Protein AF-A0A1H9SI42-F1 (afdb_monomer)

Foldseek 3Di:
DPAFAQDDPVRCVVCVVVVHHSVQWGWRDDDQFWTWIAGPPPRDIDIDGDD

pLDDT: mean 90.53, std 9.51, range [48.16, 95.44]

Organism: NCBI:txid28031

Secondary structure (DSSP, 8-state):
---PBPPPHHHHHHHHHTT--TTTEEEEEE-SSEEEEEETTT--EEEEE--

Mean predicted aligned error: 3.49 Å

Solvent-accessible surface area (backbone atoms only — not comparable to full-atom values): 3050 Å² total; per-residue (Å²): 139,90,71,56,39,81,63,52,74,72,55,33,53,50,32,46,77,69,77,39,66,49,92,45,43,19,44,58,44,82,52,92,65,39,28,34,32,26,32,69,88,80,61,51,74,47,79,43,74,42,131

InterPro domains:
  IPR054201 Domain of unknown function DUF6906 [PF21847] (1-49)

Sequence (51 aa):
MKNGKKLTVSQRQHLQSLALDPNDWLLSKKTNVEWVIVERSSGKAQVIPAP

Structure (mmCIF, N/CA/C/O backbone):
data_AF-A0A1H9SI42-F1
#
_entry.id   AF-A0A1H9SI42-F1
#
loop_
_atom_site.group_PDB
_atom_site.id
_atom_site.type_symbol
_atom_site.label_atom_id
_atom_site.label_alt_id
_atom_site.label_comp_id
_atom_site.label_asym_id
_atom_site.label_entity_id
_atom_site.label_seq_id
_atom_site.pdbx_PDB_ins_code
_atom_site.Cartn_x
_atom_site.Cartn_y
_atom_site.Cartn_z
_atom_site.occupancy
_atom_site.B_iso_or_equiv
_atom_site.auth_seq_id
_atom_site.auth_comp_id
_atom_site.auth_asym_id
_atom_site.auth_atom_id
_atom_site.pdbx_PDB_model_num
ATOM 1 N N . MET A 1 1 ? -13.970 3.700 -13.491 1.00 48.16 1 MET A N 1
ATOM 2 C CA . MET A 1 1 ? -13.665 4.070 -12.090 1.00 48.16 1 MET A CA 1
ATOM 3 C C . MET A 1 1 ? -12.631 5.191 -12.119 1.00 48.16 1 MET A C 1
ATOM 5 O O . MET A 1 1 ? -11.525 4.941 -12.566 1.00 48.16 1 MET A O 1
ATOM 9 N N . LYS A 1 2 ? -13.007 6.441 -11.808 1.00 51.59 2 LYS A N 1
ATOM 10 C CA . LYS A 1 2 ? -12.207 7.644 -12.150 1.00 51.59 2 LYS A CA 1
ATOM 11 C C . LYS A 1 2 ? -11.536 8.369 -10.961 1.00 51.59 2 LYS A C 1
ATOM 13 O O . LYS A 1 2 ? -10.908 9.394 -11.182 1.00 51.59 2 LYS A O 1
ATOM 18 N N . ASN A 1 3 ? -11.632 7.871 -9.721 1.00 66.50 3 ASN A N 1
ATOM 19 C CA . ASN A 1 3 ? -11.465 8.736 -8.533 1.00 66.50 3 ASN A CA 1
ATOM 20 C C . ASN A 1 3 ? -10.297 8.398 -7.583 1.00 66.50 3 ASN A C 1
ATOM 22 O O . ASN A 1 3 ? -10.237 8.945 -6.483 1.00 66.50 3 ASN A O 1
ATOM 26 N N . GLY A 1 4 ? -9.365 7.523 -7.965 1.00 76.00 4 GLY A N 1
ATOM 27 C CA . GLY A 1 4 ? -8.176 7.270 -7.146 1.00 76.00 4 GLY A CA 1
ATOM 28 C C . GLY A 1 4 ? -7.246 8.491 -7.113 1.00 76.00 4 GLY A C 1
ATOM 29 O O . GLY A 1 4 ? -6.834 8.991 -8.160 1.00 76.00 4 GLY A O 1
ATOM 30 N N . LYS A 1 5 ? -6.889 8.979 -5.921 1.00 89.88 5 LYS A N 1
ATOM 31 C CA . LYS A 1 5 ? -5.906 10.057 -5.739 1.00 89.88 5 LYS A CA 1
ATOM 32 C C . LYS A 1 5 ? -4.484 9.504 -5.822 1.00 89.88 5 LYS A C 1
ATOM 34 O O . LYS A 1 5 ? -4.204 8.391 -5.375 1.00 89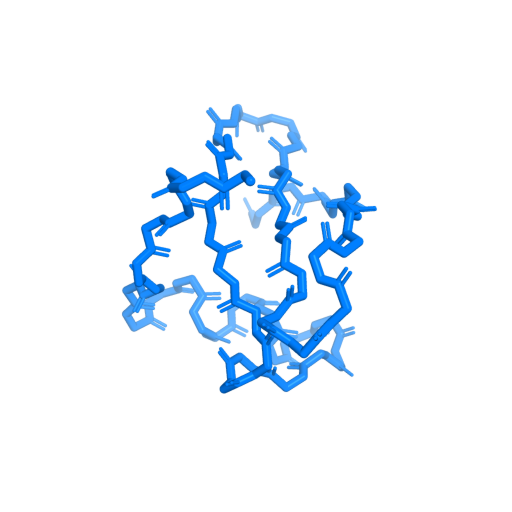.88 5 LYS A O 1
ATOM 39 N N . LYS A 1 6 ? -3.564 10.306 -6.368 1.00 91.81 6 LYS A N 1
ATOM 40 C CA . LYS A 1 6 ? -2.128 9.999 -6.313 1.00 91.81 6 LYS A CA 1
ATOM 41 C C . LYS A 1 6 ? -1.676 9.926 -4.852 1.00 91.81 6 LYS A C 1
ATOM 43 O O . LYS A 1 6 ? -2.067 10.765 -4.045 1.00 91.81 6 LYS A O 1
ATOM 48 N N . LEU A 1 7 ? -0.836 8.940 -4.552 1.00 92.38 7 LEU A N 1
ATOM 49 C CA . LEU A 1 7 ? -0.289 8.730 -3.215 1.00 92.38 7 LEU A CA 1
ATOM 50 C C . LEU A 1 7 ? 0.703 9.841 -2.836 1.00 92.38 7 LEU A C 1
ATOM 52 O O . LEU A 1 7 ? 1.586 10.177 -3.637 1.00 92.38 7 LEU A O 1
ATOM 56 N N . THR A 1 8 ? 0.586 10.358 -1.612 1.00 94.38 8 THR A N 1
ATOM 57 C CA . THR A 1 8 ? 1.583 11.230 -0.963 1.00 94.38 8 THR A CA 1
ATOM 58 C C . THR A 1 8 ? 2.828 10.436 -0.560 1.00 94.38 8 THR A C 1
ATOM 60 O O . THR A 1 8 ? 2.786 9.211 -0.504 1.00 94.38 8 THR A O 1
ATOM 63 N N . VAL A 1 9 ? 3.930 11.114 -0.218 1.00 94.75 9 VAL A N 1
ATOM 64 C CA . VAL A 1 9 ? 5.184 10.456 0.212 1.00 94.75 9 VAL A CA 1
ATOM 65 C C . VAL A 1 9 ? 4.953 9.464 1.361 1.00 94.75 9 VAL A C 1
ATOM 67 O O . VAL A 1 9 ? 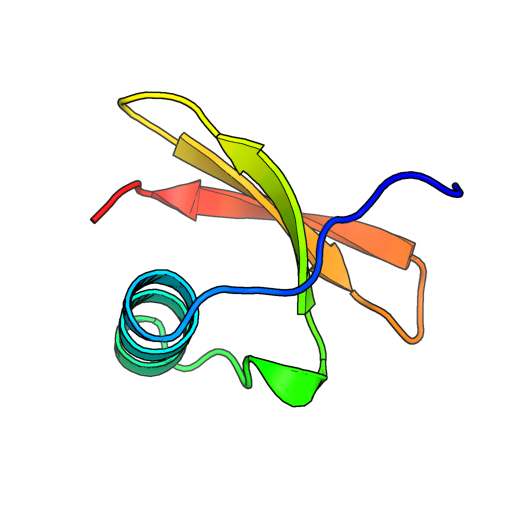5.360 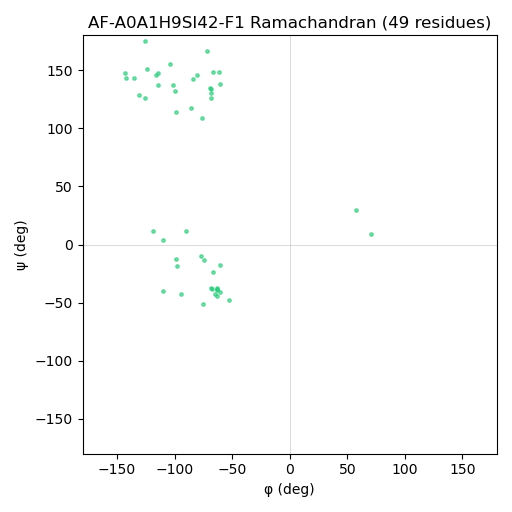8.312 1.253 1.00 94.75 9 VAL A O 1
ATOM 70 N N . SER A 1 10 ? 4.218 9.865 2.402 1.00 92.94 10 SER A N 1
ATOM 71 C CA . SER A 1 10 ? 3.895 8.992 3.541 1.00 92.94 10 SER A CA 1
ATOM 72 C C . SER A 1 10 ? 3.043 7.781 3.155 1.00 92.94 10 SER A C 1
ATOM 74 O O . SER A 1 10 ? 3.266 6.677 3.639 1.00 92.94 10 SER A O 1
ATOM 76 N N . GLN A 1 11 ? 2.087 7.956 2.240 1.00 94.62 11 GLN A N 1
ATOM 77 C CA . GLN A 1 11 ? 1.258 6.854 1.754 1.00 94.62 11 GLN A CA 1
ATOM 78 C C . GLN A 1 11 ? 2.080 5.863 0.927 1.00 94.62 11 GLN A C 1
ATOM 80 O O . GLN A 1 11 ? 1.872 4.661 1.034 1.00 94.62 11 GLN A O 1
ATOM 85 N N . ARG A 1 12 ? 3.037 6.354 0.130 1.00 95.12 12 ARG A N 1
ATOM 86 C CA . ARG A 1 12 ? 3.951 5.494 -0.633 1.00 95.12 12 ARG A CA 1
ATOM 87 C C . ARG A 1 12 ? 4.826 4.648 0.286 1.00 95.12 12 ARG A C 1
ATOM 89 O O . ARG A 1 12 ? 4.947 3.457 0.038 1.00 95.12 12 ARG A O 1
ATOM 96 N N . GLN A 1 13 ? 5.373 5.244 1.346 1.00 95.44 13 GLN A N 1
ATOM 97 C CA . GLN A 1 13 ? 6.169 4.525 2.347 1.00 95.44 13 GLN A CA 1
ATOM 98 C C . GLN A 1 13 ? 5.360 3.423 3.038 1.00 95.44 13 GLN A C 1
ATOM 100 O O . GLN A 1 13 ? 5.863 2.320 3.222 1.00 95.44 13 GLN A O 1
ATOM 105 N N . HIS A 1 14 ? 4.092 3.694 3.358 1.00 94.75 14 HIS A N 1
ATOM 106 C CA . HIS A 1 14 ? 3.198 2.684 3.928 1.00 94.75 14 HIS A CA 1
ATOM 107 C C . HIS A 1 14 ? 2.901 1.532 2.962 1.00 94.75 14 HIS A C 1
ATOM 109 O O . HIS A 1 14 ? 2.930 0.370 3.338 1.00 94.75 14 HIS A O 1
ATOM 115 N N . LEU A 1 15 ? 2.654 1.820 1.683 1.00 94.56 15 LEU A N 1
ATOM 116 C CA . LEU A 1 15 ? 2.480 0.742 0.706 1.00 94.56 15 LEU A CA 1
ATOM 117 C C . LEU A 1 15 ? 3.763 -0.089 0.550 1.00 94.56 15 LEU A C 1
ATOM 119 O O . LEU A 1 15 ? 3.689 -1.313 0.481 1.00 94.56 15 LEU A O 1
ATOM 123 N N . GLN A 1 16 ? 4.929 0.559 0.567 1.00 95.44 16 GLN A N 1
ATOM 124 C CA . GLN A 1 16 ? 6.220 -0.127 0.510 1.00 95.44 16 GLN A CA 1
ATOM 125 C C . GLN A 1 16 ? 6.462 -1.033 1.725 1.00 95.44 16 GLN A C 1
A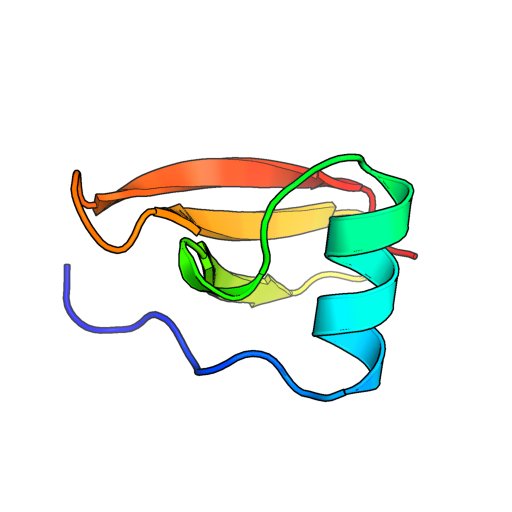TOM 127 O O . GLN A 1 16 ? 6.993 -2.128 1.548 1.00 95.44 16 GLN A O 1
ATOM 132 N N . SER A 1 17 ? 6.048 -0.637 2.937 1.00 94.94 17 SER A N 1
ATOM 133 C CA . SER A 1 17 ? 6.158 -1.500 4.128 1.00 94.94 17 SER A CA 1
ATOM 134 C C . SER A 1 17 ? 5.256 -2.737 4.049 1.00 94.94 17 SER A C 1
ATOM 136 O O . SER A 1 17 ? 5.568 -3.762 4.650 1.00 94.94 17 SER A O 1
ATOM 138 N N . LEU A 1 18 ? 4.186 -2.668 3.253 1.00 93.50 18 LEU A N 1
ATOM 139 C CA . LEU A 1 18 ? 3.289 -3.780 2.932 1.00 93.50 18 LEU A CA 1
ATOM 140 C C . LEU A 1 18 ? 3.714 -4.567 1.678 1.00 93.50 18 LEU A C 1
ATOM 142 O O . LEU A 1 18 ? 2.930 -5.368 1.171 1.00 93.50 18 LEU A O 1
ATOM 146 N N . ALA A 1 19 ? 4.929 -4.339 1.166 1.00 93.75 19 ALA A N 1
ATOM 147 C CA . ALA A 1 19 ? 5.456 -4.953 -0.056 1.00 93.75 19 ALA A CA 1
ATOM 148 C C . ALA A 1 19 ? 4.604 -4.700 -1.321 1.00 93.75 19 ALA A C 1
ATOM 150 O O . ALA A 1 19 ? 4.590 -5.512 -2.246 1.00 93.75 19 ALA A O 1
ATOM 151 N N . LEU A 1 20 ? 3.906 -3.561 -1.385 1.00 93.19 20 LEU A N 1
ATOM 152 C CA . LEU A 1 20 ? 3.160 -3.105 -2.561 1.00 93.19 20 LEU A CA 1
ATOM 153 C C . LEU A 1 20 ? 3.955 -2.027 -3.309 1.00 93.19 20 LEU A C 1
ATOM 155 O O . LEU A 1 20 ? 4.475 -1.104 -2.680 1.00 93.19 20 LEU A O 1
ATOM 159 N N . ASP A 1 21 ? 4.000 -2.079 -4.648 1.00 94.31 21 ASP A N 1
ATOM 160 C CA . ASP A 1 21 ? 4.613 -1.008 -5.447 1.00 94.31 21 ASP A CA 1
ATOM 161 C C . ASP A 1 21 ? 3.679 0.216 -5.522 1.00 94.31 21 ASP A C 1
ATOM 163 O O . ASP A 1 21 ? 2.669 0.187 -6.227 1.00 94.31 21 ASP A O 1
ATOM 167 N N . PRO A 1 22 ? 3.989 1.345 -4.861 1.00 92.06 22 PRO A N 1
ATOM 168 C CA . PRO A 1 22 ? 3.127 2.525 -4.878 1.00 92.06 22 PRO A CA 1
ATOM 169 C C . PRO A 1 22 ? 2.888 3.126 -6.279 1.00 92.06 22 PRO A C 1
ATOM 171 O O . PRO A 1 22 ? 1.945 3.911 -6.464 1.00 92.06 22 PRO A O 1
ATOM 174 N N . ASN A 1 23 ? 3.712 2.793 -7.275 1.00 92.88 23 ASN A N 1
ATOM 175 C CA . ASN A 1 23 ? 3.531 3.221 -8.664 1.00 92.88 23 ASN A CA 1
ATOM 176 C C . ASN A 1 23 ? 2.441 2.443 -9.404 1.00 92.88 23 ASN A C 1
ATOM 178 O O . ASN A 1 23 ? 1.952 2.943 -10.419 1.00 92.88 23 ASN A O 1
ATOM 182 N N . ASP A 1 24 ? 1.921 1.366 -8.822 1.00 94.31 24 ASP A N 1
ATOM 183 C CA . ASP A 1 24 ? 0.775 0.631 -9.362 1.00 94.31 24 ASP A CA 1
ATOM 184 C C . ASP A 1 24 ? -0.543 0.999 -8.684 1.00 94.31 24 ASP A C 1
ATOM 186 O O . ASP A 1 24 ? -1.606 0.728 -9.231 1.00 94.31 24 ASP A O 1
ATOM 190 N N . TRP A 1 25 ? -0.513 1.707 -7.551 1.00 94.19 25 TRP A N 1
ATOM 191 C CA . TRP A 1 25 ? -1.712 1.969 -6.751 1.00 94.19 25 TRP A CA 1
ATOM 192 C C . TRP A 1 25 ? -2.103 3.449 -6.637 1.00 94.19 25 TRP A C 1
ATOM 194 O O . TRP A 1 25 ? -1.282 4.368 -6.542 1.00 94.19 25 TRP A O 1
ATOM 204 N N . LEU A 1 26 ? -3.412 3.683 -6.592 1.00 94.75 26 LEU A N 1
ATOM 205 C CA . LEU A 1 26 ? -4.042 4.954 -6.246 1.00 94.75 26 LEU A CA 1
ATOM 206 C C . LEU A 1 26 ? -4.830 4.807 -4.948 1.00 94.75 26 LEU A C 1
ATOM 208 O O . LEU A 1 26 ? -5.417 3.762 -4.691 1.00 94.75 26 LEU A O 1
ATOM 212 N N . LEU A 1 27 ? -4.913 5.870 -4.151 1.00 93.94 27 LEU A N 1
ATOM 213 C CA . LEU A 1 27 ? -5.736 5.869 -2.944 1.00 93.94 27 LEU A CA 1
ATOM 214 C C . LEU A 1 27 ? -7.176 6.256 -3.285 1.00 93.94 27 LEU A C 1
ATOM 216 O O . LEU A 1 27 ? -7.430 7.382 -3.712 1.00 93.94 27 LEU A O 1
ATOM 220 N N . SER A 1 28 ? -8.127 5.354 -3.064 1.00 93.75 28 SER A N 1
ATOM 221 C CA . SER A 1 28 ? -9.551 5.609 -3.305 1.00 93.75 28 SER A CA 1
ATOM 222 C C . SER A 1 28 ? -10.291 6.072 -2.051 1.00 93.75 28 SER A C 1
ATOM 224 O O . SER A 1 28 ? -11.112 6.984 -2.130 1.00 93.75 28 SER A O 1
ATOM 226 N N . LYS A 1 29 ? -10.029 5.458 -0.893 1.00 92.25 29 LYS A N 1
ATOM 227 C CA . LYS A 1 29 ? -10.665 5.820 0.384 1.00 92.25 29 LYS A CA 1
ATOM 228 C C . LYS A 1 29 ? -9.653 5.700 1.513 1.00 92.25 29 LYS A C 1
ATOM 230 O O . LYS A 1 29 ? -8.831 4.791 1.514 1.00 92.25 29 LYS A O 1
ATOM 235 N N . LYS A 1 30 ? -9.733 6.609 2.480 1.00 92.25 30 LYS A N 1
ATOM 236 C CA . LYS A 1 30 ? -8.900 6.607 3.682 1.00 92.25 30 LYS A CA 1
ATOM 237 C C . LYS A 1 30 ? -9.803 6.645 4.906 1.00 92.25 30 LYS A C 1
ATOM 239 O O . LYS A 1 30 ? -10.638 7.541 5.009 1.00 92.25 30 LYS A O 1
ATOM 244 N N . THR A 1 31 ? -9.623 5.699 5.814 1.00 92.12 31 THR A N 1
ATOM 245 C CA . THR A 1 31 ? -10.206 5.722 7.160 1.00 92.12 31 THR A CA 1
ATOM 246 C C . THR A 1 31 ? -9.090 5.557 8.194 1.00 92.12 31 THR A C 1
ATOM 248 O O . THR A 1 31 ? -7.930 5.364 7.823 1.00 92.12 31 THR A O 1
ATOM 251 N N . ASN A 1 32 ? -9.428 5.656 9.480 1.00 91.12 32 ASN A N 1
ATOM 252 C CA . ASN A 1 32 ? -8.462 5.475 10.569 1.00 91.12 32 ASN A CA 1
ATOM 253 C C . ASN A 1 32 ? -8.077 4.006 10.799 1.00 91.12 32 ASN A C 1
ATOM 255 O O . ASN A 1 32 ? -7.122 3.751 11.516 1.00 91.12 32 ASN A O 1
ATOM 259 N N . VAL A 1 33 ? -8.815 3.060 10.214 1.00 93.19 33 VAL A N 1
ATOM 260 C CA . VAL A 1 33 ? -8.585 1.618 10.394 1.00 93.19 33 VAL A CA 1
ATOM 261 C C . VAL A 1 33 ? -8.048 1.002 9.104 1.00 93.19 33 VAL A C 1
ATOM 263 O O . VAL A 1 33 ? -7.136 0.183 9.121 1.00 93.19 33 VAL A O 1
ATOM 266 N N . GLU A 1 34 ? -8.585 1.441 7.967 1.00 94.38 34 GLU A N 1
ATOM 267 C CA . GLU A 1 34 ? -8.345 0.817 6.669 1.00 94.38 34 GLU A CA 1
ATOM 268 C C . GLU A 1 34 ? -8.262 1.848 5.548 1.00 94.38 34 GLU A C 1
ATOM 270 O O . GLU A 1 34 ? -8.953 2.880 5.543 1.00 94.38 34 GLU A O 1
ATOM 275 N N . TRP A 1 35 ? -7.437 1.556 4.552 1.00 94.50 35 TRP A N 1
ATOM 276 C CA . TRP A 1 35 ? -7.354 2.309 3.312 1.00 94.50 35 TRP A CA 1
ATOM 277 C C . TRP A 1 35 ? -7.808 1.424 2.155 1.00 94.50 35 TRP A C 1
ATOM 279 O O . TRP A 1 35 ? -7.429 0.262 2.055 1.00 94.50 35 TRP A O 1
ATOM 289 N N . VAL A 1 36 ? -8.598 1.995 1.249 1.00 94.88 36 VAL A N 1
ATOM 290 C CA . VAL A 1 36 ? -8.961 1.353 -0.016 1.00 94.88 36 VAL A CA 1
ATOM 291 C C . VAL A 1 36 ? -8.052 1.920 -1.091 1.00 94.8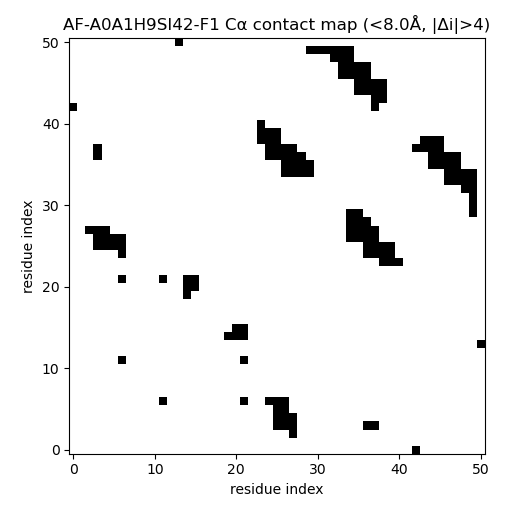8 36 VAL A C 1
ATOM 293 O O . VAL A 1 36 ? -8.134 3.113 -1.412 1.00 94.88 36 VAL A O 1
ATOM 296 N N . ILE A 1 37 ? -7.203 1.068 -1.647 1.00 94.62 37 ILE A N 1
ATOM 297 C CA . ILE A 1 37 ? -6.347 1.367 -2.791 1.00 94.62 3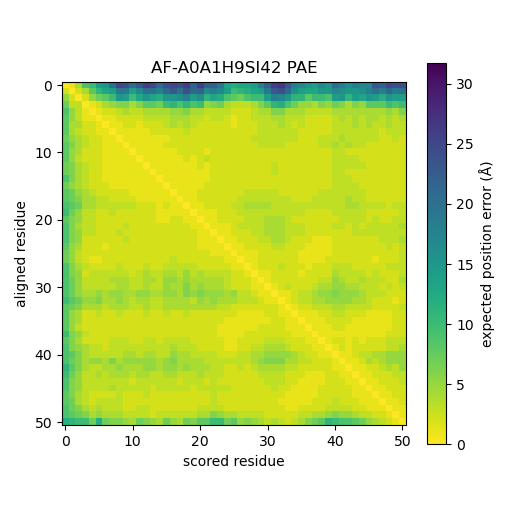7 ILE A CA 1
ATOM 298 C C . ILE A 1 37 ? -6.913 0.717 -4.051 1.00 94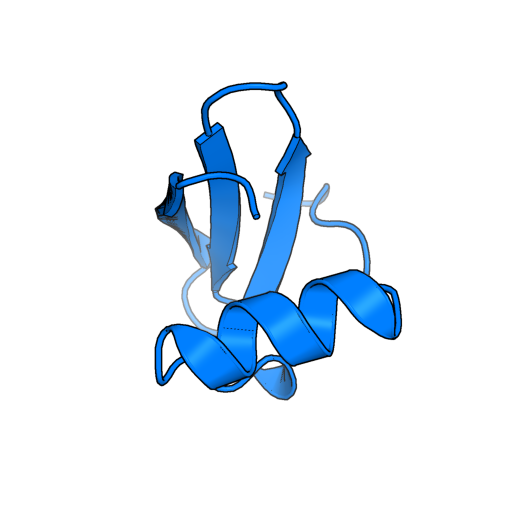.62 37 ILE A C 1
ATOM 300 O O . ILE A 1 37 ? -7.676 -0.242 -3.980 1.00 94.62 37 ILE A O 1
ATOM 304 N N . VAL A 1 38 ? -6.582 1.271 -5.209 1.00 94.19 38 VAL A N 1
ATOM 305 C CA . VAL A 1 38 ? -7.041 0.789 -6.513 1.00 94.19 38 VAL A CA 1
ATOM 306 C C . VAL A 1 38 ? -5.850 0.665 -7.445 1.00 94.19 38 VAL A C 1
ATOM 308 O O . VAL A 1 38 ? -5.076 1.615 -7.580 1.00 94.19 38 VAL A O 1
ATOM 311 N N . GLU A 1 39 ? -5.711 -0.495 -8.075 1.00 93.38 39 GLU A N 1
ATOM 312 C CA . GLU A 1 39 ? -4.653 -0.773 -9.039 1.00 93.38 39 GLU A CA 1
ATOM 313 C C . GLU A 1 39 ? -4.873 0.058 -10.311 1.00 93.38 39 GLU A C 1
ATOM 315 O O . GLU A 1 39 ? -5.986 0.141 -10.835 1.00 93.38 39 GLU A O 1
ATOM 320 N N . ARG A 1 40 ? -3.819 0.691 -10.824 1.00 90.25 40 ARG A N 1
ATOM 321 C CA .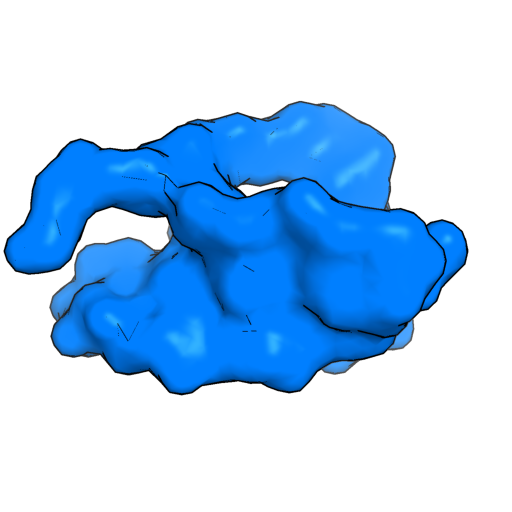 ARG A 1 40 ? -3.864 1.564 -12.004 1.00 90.25 40 ARG A CA 1
ATOM 322 C C . ARG A 1 40 ? -4.167 0.793 -13.286 1.00 90.25 40 ARG A C 1
ATOM 324 O O . ARG A 1 40 ? -4.873 1.323 -14.139 1.00 90.25 40 ARG A O 1
ATOM 331 N N . SER A 1 41 ? -3.620 -0.412 -13.419 1.00 89.88 41 SER A N 1
ATOM 332 C CA . SER A 1 41 ? -3.705 -1.247 -14.623 1.00 89.88 41 SER A CA 1
ATOM 333 C C . SER A 1 41 ? -5.083 -1.901 -14.768 1.00 89.88 41 SER A C 1
ATOM 335 O O . SER A 1 41 ? -5.721 -1.780 -15.812 1.00 89.88 41 SER A O 1
ATOM 337 N N . SER A 1 42 ? -5.561 -2.562 -13.712 1.00 88.94 42 SER A N 1
ATOM 338 C CA . SER A 1 42 ? -6.799 -3.349 -13.726 1.00 88.94 42 SER A CA 1
ATOM 339 C C . SER A 1 42 ? -8.008 -2.600 -13.157 1.00 88.94 42 SER A C 1
ATOM 341 O O . SER A 1 42 ? -9.154 -2.994 -13.379 1.00 88.94 42 SER A O 1
ATOM 343 N N . GLY A 1 43 ? -7.781 -1.525 -12.395 1.00 89.75 43 GLY A N 1
ATOM 344 C CA . GLY A 1 43 ? -8.829 -0.854 -11.630 1.00 89.75 43 GLY A CA 1
ATOM 345 C C . GLY A 1 43 ? -9.328 -1.663 -10.430 1.00 89.75 43 GLY A C 1
ATOM 346 O O . GLY A 1 43 ? -10.327 -1.277 -9.820 1.00 89.75 43 GLY A O 1
ATOM 347 N N . LYS A 1 44 ? -8.674 -2.777 -10.080 1.00 91.56 44 LYS A N 1
ATOM 348 C CA . LYS A 1 44 ? -9.069 -3.622 -8.953 1.00 91.56 44 LYS A CA 1
ATOM 349 C C . LYS A 1 44 ? -8.839 -2.895 -7.633 1.00 91.56 44 LYS A C 1
ATOM 351 O O . LYS A 1 44 ? -7.762 -2.362 -7.383 1.00 91.56 44 LYS A O 1
ATOM 356 N N . ALA A 1 45 ? -9.858 -2.891 -6.780 1.00 92.88 45 ALA A N 1
ATOM 357 C CA . ALA A 1 45 ? -9.751 -2.354 -5.433 1.00 92.88 45 ALA A CA 1
ATOM 358 C C . ALA A 1 45 ? -9.176 -3.400 -4.468 1.00 92.88 45 ALA A C 1
ATOM 360 O O . ALA A 1 45 ? -9.521 -4.581 -4.539 1.00 92.88 45 ALA A O 1
ATOM 361 N N . GLN A 1 46 ? -8.342 -2.945 -3.541 1.00 93.62 46 GLN A N 1
ATOM 362 C CA . GLN A 1 46 ? -7.798 -3.728 -2.440 1.00 93.62 46 GLN A CA 1
ATOM 363 C C . GLN A 1 46 ? -7.872 -2.906 -1.152 1.00 93.62 46 GLN A C 1
ATOM 365 O O . GLN A 1 46 ? -7.700 -1.686 -1.165 1.00 93.62 46 GLN A O 1
ATOM 370 N N . VAL A 1 47 ? -8.149 -3.578 -0.037 1.00 95.19 47 VAL A N 1
ATOM 371 C CA . VAL A 1 47 ? -8.157 -2.969 1.295 1.00 95.19 47 VAL A CA 1
ATOM 372 C C . VAL A 1 47 ? -6.838 -3.296 1.982 1.00 95.19 47 VAL A C 1
ATOM 374 O O . VAL A 1 47 ? -6.399 -4.445 1.965 1.00 95.19 47 VAL A O 1
ATOM 377 N N . ILE A 1 48 ? -6.200 -2.280 2.553 1.00 94.38 48 ILE A N 1
ATOM 378 C CA . ILE A 1 48 ? -4.979 -2.405 3.351 1.00 94.38 48 ILE A CA 1
ATOM 379 C C . ILE A 1 48 ? -5.212 -1.781 4.732 1.00 94.38 48 ILE A C 1
ATOM 381 O O . ILE A 1 48 ? -6.013 -0.845 4.839 1.00 94.38 48 ILE A O 1
ATOM 385 N N . PRO A 1 49 ? -4.530 -2.249 5.789 1.00 94.75 49 PRO A N 1
ATOM 386 C CA . PRO A 1 49 ? -4.593 -1.589 7.090 1.00 94.75 49 PRO A CA 1
ATOM 387 C C . PRO A 1 49 ? -4.066 -0.154 6.983 1.00 94.75 49 PRO A C 1
ATOM 389 O O . PRO A 1 49 ? -3.193 0.133 6.160 1.00 94.75 49 PRO A O 1
ATOM 392 N N . ALA A 1 50 ? -4.599 0.757 7.792 1.00 90.44 50 ALA A N 1
ATOM 393 C CA . ALA A 1 50 ? -3.997 2.075 7.961 1.00 90.44 50 ALA A CA 1
ATOM 394 C C . ALA A 1 50 ? -2.619 1.953 8.666 1.00 90.44 50 ALA A C 1
ATOM 396 O O . ALA A 1 50 ? -2.441 1.018 9.447 1.00 90.44 50 ALA A O 1
ATOM 397 N N . PRO A 1 51 ? -1.649 2.841 8.362 1.00 84.62 51 PRO A N 1
ATOM 398 C CA . PRO A 1 51 ? -0.383 2.942 9.092 1.00 84.62 51 PRO A CA 1
ATOM 399 C C . PRO A 1 51 ? -0.586 3.349 10.549 1.00 84.62 51 PRO A C 1
ATOM 401 O O . PRO A 1 51 ? -1.568 4.083 10.820 1.00 84.62 51 PRO A O 1
#

Nearest PDB structures (foldseek):
  5ejk-assembly1_C  TM=9.685E-01  e=5.196E-01  Rous sarcoma virus - Prague C
  1c0m-assembly1_A  TM=9.445E-01  e=5.895E-01  Rous sarcoma virus
  5ejk-assembly1_D  TM=9.321E-01  e=9.767E-01  Rous sarcoma virus - Prague C
  5ejk-assembly1_B  TM=9.320E-01  e=9.170E-01  Rous sarcoma virus - Prague C
  2otg-assembly1_A  TM=8.408E-01  e=1.339E+00  P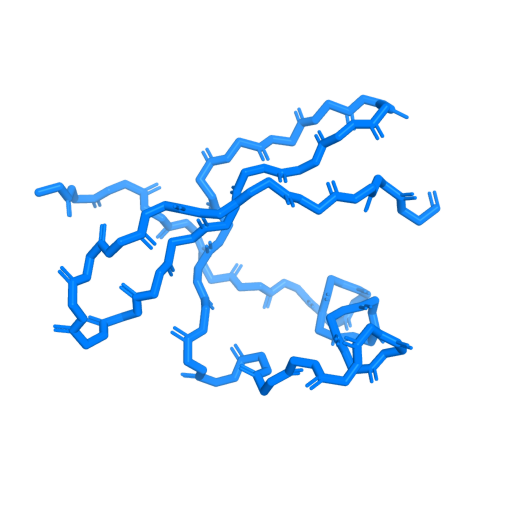lacopecten magellanicus

Radius of gyration: 9.71 Å; Cα contacts (8 Å, |Δi|>4): 76; chains: 1; bounding box: 20×16×25 Å